Protein AF-A0A528AEY5-F1 (afdb_monomer_lite)

Sequence (53 aa):
GSTVKLSVNGAGIDDFTVIVGDASFFAKPVAVGDAVPIAWDAEDAIVLGGLDS

pLDDT: mean 87.14, std 9.5, range [51.72, 95.44]

Radius of gyration: 14.32 Å; chains: 1; bounding box: 26×30×38 Å

Structure (mmCIF, N/CA/C/O backbone):
data_AF-A0A528AEY5-F1
#
_entry.id   AF-A0A528AEY5-F1
#
loop_
_atom_site.group_PDB
_atom_site.id
_atom_site.type_symbol
_atom_site.label_atom_id
_atom_site.label_alt_id
_atom_site.label_comp_id
_atom_site.label_asym_id
_atom_site.label_entity_id
_atom_site.label_seq_id
_atom_site.pdbx_PDB_ins_code
_atom_site.Cartn_x
_atom_site.Cartn_y
_atom_site.Cartn_z
_atom_site.occupancy
_atom_site.B_iso_or_equiv
_atom_site.auth_seq_id
_atom_site.auth_comp_id
_atom_site.auth_asym_id
_atom_site.auth_atom_id
_atom_site.pdbx_PDB_model_num
ATOM 1 N N . GLY A 1 1 ? -9.545 11.522 11.401 1.00 79.88 1 GLY A N 1
ATOM 2 C CA . GLY A 1 1 ? -9.317 10.173 11.951 1.00 79.88 1 GLY A CA 1
ATOM 3 C C . GLY A 1 1 ? -7.850 10.016 12.271 1.00 79.88 1 GLY A C 1
ATOM 4 O O . GLY A 1 1 ? -7.085 10.918 11.941 1.00 79.88 1 GLY A O 1
ATOM 5 N N . SER A 1 2 ? -7.474 8.915 12.910 1.00 93.12 2 SER A N 1
ATOM 6 C CA . SER A 1 2 ? -6.071 8.569 13.127 1.00 93.12 2 SER A CA 1
ATOM 7 C C . SER A 1 2 ? -5.490 7.937 11.858 1.00 93.12 2 SER A C 1
ATOM 9 O O . SER A 1 2 ? -6.206 7.586 10.915 1.00 93.12 2 SER A O 1
ATOM 11 N N . THR A 1 3 ? -4.170 7.815 11.803 1.00 95.44 3 THR A N 1
ATOM 12 C CA . THR A 1 3 ? -3.474 7.190 10.678 1.00 95.44 3 THR A CA 1
ATOM 13 C C . THR A 1 3 ? -2.457 6.180 11.176 1.00 95.44 3 THR A C 1
ATOM 15 O O . THR A 1 3 ? -1.966 6.259 12.303 1.00 95.44 3 THR A O 1
ATOM 18 N N . VAL A 1 4 ? -2.161 5.209 10.321 1.00 95.00 4 VAL A N 1
ATOM 19 C CA . VAL A 1 4 ? -1.142 4.188 10.538 1.00 95.00 4 VAL A CA 1
ATOM 20 C C . VAL A 1 4 ? -0.059 4.392 9.488 1.00 95.00 4 VAL A C 1
ATOM 22 O O . VAL A 1 4 ? -0.351 4.495 8.295 1.00 95.00 4 VAL A O 1
ATOM 25 N N . LYS A 1 5 ? 1.195 4.463 9.940 1.00 94.81 5 LYS A N 1
ATOM 26 C CA . LYS A 1 5 ? 2.370 4.470 9.068 1.00 94.81 5 LYS A CA 1
ATOM 27 C C . LYS A 1 5 ? 2.838 3.034 8.852 1.00 94.81 5 LYS A C 1
ATOM 29 O O . LYS A 1 5 ? 3.060 2.306 9.816 1.00 94.81 5 LYS A O 1
ATOM 34 N N . LEU A 1 6 ? 3.042 2.673 7.595 1.00 91.75 6 LEU A N 1
ATOM 35 C CA . LEU A 1 6 ? 3.649 1.422 7.165 1.00 91.75 6 LEU A CA 1
ATOM 36 C C . LEU A 1 6 ? 4.988 1.754 6.507 1.00 91.75 6 LEU A C 1
ATOM 38 O O . LEU A 1 6 ? 5.040 2.588 5.605 1.00 91.75 6 LEU A O 1
ATOM 42 N N . SER A 1 7 ? 6.054 1.105 6.963 1.00 92.31 7 SER A N 1
ATOM 43 C CA . SER A 1 7 ? 7.351 1.105 6.282 1.00 92.31 7 SER A CA 1
ATOM 44 C C . SER A 1 7 ? 7.488 -0.221 5.547 1.00 92.31 7 SER A C 1
ATOM 46 O O . SER A 1 7 ? 7.352 -1.279 6.162 1.00 92.31 7 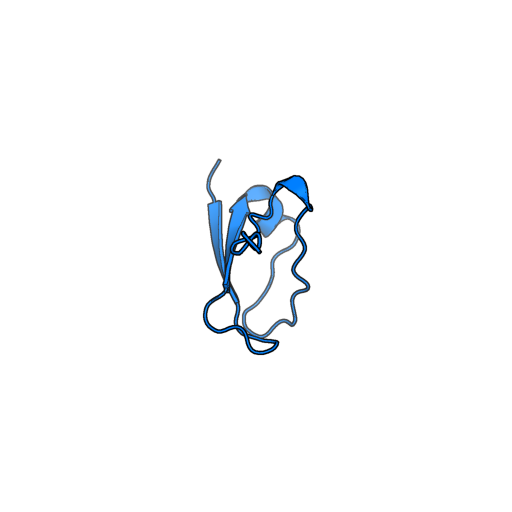SER A O 1
ATOM 48 N N . VAL A 1 8 ? 7.706 -0.158 4.237 1.00 90.31 8 VAL A N 1
ATOM 49 C CA . VAL A 1 8 ? 7.766 -1.324 3.358 1.00 90.31 8 VAL A 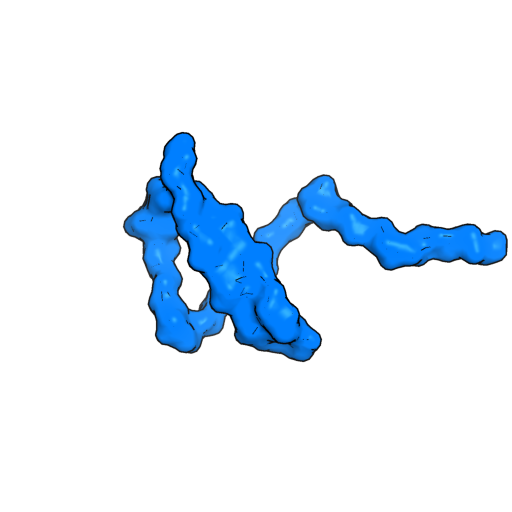CA 1
ATOM 50 C C . VAL A 1 8 ? 9.103 -1.339 2.629 1.00 90.31 8 VAL A C 1
ATOM 52 O O . VAL A 1 8 ? 9.561 -0.322 2.112 1.00 90.31 8 VAL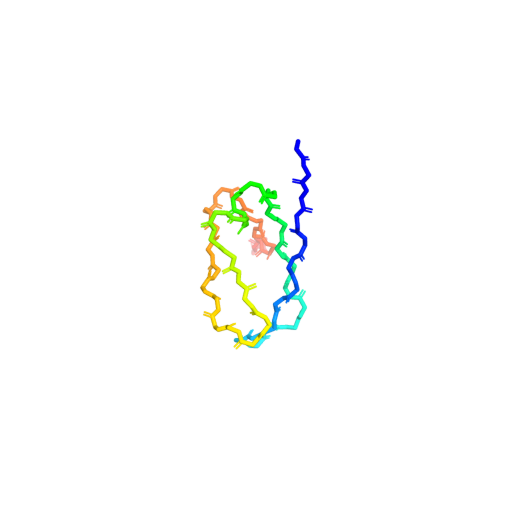 A O 1
ATOM 55 N N . ASN A 1 9 ? 9.719 -2.515 2.572 1.00 89.38 9 ASN A N 1
ATOM 56 C CA . ASN A 1 9 ? 10.958 -2.763 1.846 1.00 89.38 9 ASN A CA 1
ATOM 57 C C . ASN A 1 9 ? 10.695 -3.835 0.785 1.00 89.38 9 ASN A C 1
ATOM 59 O O . ASN A 1 9 ? 10.016 -4.825 1.063 1.00 89.38 9 ASN A O 1
ATOM 63 N N . GLY A 1 10 ? 11.240 -3.666 -0.420 1.00 82.94 10 GLY A N 1
ATOM 64 C CA . GLY A 1 10 ? 11.105 -4.667 -1.478 1.00 82.94 10 GLY A CA 1
ATOM 65 C C . GLY A 1 10 ? 11.262 -4.109 -2.888 1.00 82.94 10 GLY A C 1
ATOM 66 O O . GLY A 1 10 ? 11.272 -2.904 -3.096 1.00 82.94 10 GLY A O 1
ATOM 67 N N . ALA A 1 11 ? 11.397 -5.006 -3.871 1.00 75.31 11 ALA A N 1
ATOM 68 C CA . ALA A 1 11 ? 11.500 -4.672 -5.299 1.00 75.31 11 ALA A CA 1
ATOM 69 C C . ALA A 1 11 ? 12.583 -3.624 -5.653 1.00 75.31 11 ALA A C 1
ATOM 71 O O . ALA A 1 11 ? 12.416 -2.842 -6.584 1.00 75.31 11 ALA A O 1
ATOM 72 N N . GLY A 1 12 ? 13.700 -3.609 -4.915 1.00 78.94 12 GLY A N 1
ATOM 73 C CA . GLY A 1 12 ? 14.774 -2.623 -5.101 1.00 78.94 12 GLY A CA 1
ATOM 74 C C . GLY A 1 12 ? 14.480 -1.247 -4.496 1.00 78.94 12 GLY A C 1
ATOM 75 O O . GLY A 1 12 ? 15.233 -0.310 -4.744 1.00 78.94 12 GLY A O 1
ATOM 76 N N . ILE A 1 13 ? 13.403 -1.128 -3.716 1.00 78.75 13 ILE A N 1
ATOM 77 C CA . ILE A 1 13 ? 13.038 0.062 -2.955 1.00 78.75 13 ILE A CA 1
ATOM 78 C C . ILE A 1 13 ? 13.383 -0.176 -1.485 1.00 78.75 13 ILE A C 1
ATOM 80 O O . ILE A 1 13 ? 12.885 -1.114 -0.849 1.00 78.75 13 ILE A O 1
ATOM 84 N N . ASP A 1 14 ? 14.209 0.714 -0.950 1.00 79.88 14 ASP A N 1
ATOM 85 C CA . ASP A 1 14 ? 14.473 0.829 0.476 1.00 79.88 14 ASP A CA 1
ATOM 86 C C . ASP A 1 14 ? 13.594 1.935 1.075 1.00 79.88 14 ASP A C 1
ATOM 88 O O . ASP A 1 14 ? 13.550 3.050 0.560 1.00 79.88 14 ASP A O 1
ATOM 92 N N . ASP A 1 15 ? 12.900 1.609 2.168 1.00 84.56 15 ASP A N 1
ATOM 93 C CA . ASP A 1 15 ? 12.112 2.538 2.992 1.00 84.56 15 ASP A CA 1
ATOM 94 C C . ASP A 1 15 ? 10.935 3.237 2.274 1.00 84.56 15 ASP A C 1
ATOM 96 O O . ASP A 1 15 ? 10.747 4.453 2.354 1.00 84.56 15 ASP A O 1
ATOM 100 N N . PHE A 1 16 ? 10.071 2.470 1.599 1.00 89.06 16 PHE A N 1
ATOM 101 C CA . PHE A 1 16 ? 8.820 3.018 1.069 1.00 89.06 16 PHE A CA 1
ATOM 102 C C . PHE A 1 16 ? 7.817 3.251 2.205 1.00 89.06 16 PHE A C 1
ATOM 104 O O . PHE A 1 16 ? 7.375 2.311 2.869 1.00 89.06 16 PHE A O 1
ATOM 111 N N . THR A 1 17 ? 7.431 4.505 2.432 1.00 91.62 17 THR A N 1
ATOM 112 C CA . THR A 1 17 ? 6.446 4.860 3.461 1.00 91.62 17 THR A CA 1
ATOM 113 C C . THR A 1 17 ? 5.042 4.954 2.866 1.00 91.62 17 THR A C 1
ATOM 115 O O . THR A 1 17 ? 4.801 5.743 1.958 1.00 91.62 17 THR A O 1
ATOM 118 N N . VAL A 1 18 ? 4.093 4.224 3.452 1.00 91.94 18 VAL A N 1
ATOM 119 C CA . VAL A 1 18 ? 2.655 4.352 3.178 1.00 91.94 18 VAL A CA 1
ATOM 120 C C . VAL A 1 18 ? 1.955 4.880 4.423 1.00 91.94 18 VAL A C 1
ATOM 122 O O . VAL A 1 18 ? 2.222 4.426 5.536 1.00 91.94 18 VAL A O 1
ATOM 125 N N . ILE A 1 19 ? 1.038 5.828 4.251 1.00 93.19 19 ILE A N 1
ATOM 126 C CA . ILE A 1 19 ? 0.182 6.326 5.330 1.00 93.19 19 ILE A CA 1
ATOM 127 C C . ILE A 1 19 ? -1.258 5.975 4.976 1.00 93.19 19 ILE A C 1
ATOM 129 O O . ILE A 1 19 ? -1.773 6.415 3.953 1.00 93.19 19 ILE A O 1
ATOM 133 N N . VAL A 1 20 ? -1.908 5.188 5.828 1.00 92.31 20 VAL A N 1
ATOM 134 C CA . VAL A 1 20 ? -3.304 4.768 5.645 1.00 92.31 20 VAL A CA 1
ATOM 135 C C . VAL A 1 20 ? -4.161 5.229 6.819 1.00 92.31 20 VAL A C 1
ATOM 137 O O . VAL A 1 20 ? -3.664 5.443 7.926 1.00 92.31 20 VAL A O 1
ATOM 140 N N . GLY A 1 21 ? -5.464 5.389 6.592 1.00 94.62 21 GLY A N 1
ATOM 141 C CA . GLY A 1 21 ? -6.414 5.663 7.672 1.00 94.62 21 GLY A CA 1
ATOM 142 C C . GLY A 1 21 ? -6.546 4.472 8.625 1.00 94.62 21 GLY A C 1
ATOM 143 O O . GLY A 1 21 ? -6.541 3.322 8.181 1.00 94.62 21 GLY A O 1
ATOM 144 N N . ASP A 1 22 ? -6.705 4.740 9.924 1.00 94.69 22 ASP A N 1
ATOM 145 C CA . ASP A 1 22 ? -6.798 3.691 10.948 1.00 94.69 22 ASP A CA 1
ATOM 146 C C . ASP A 1 22 ? -7.972 2.726 10.703 1.00 94.69 22 ASP A C 1
ATOM 148 O O . ASP A 1 22 ? -7.791 1.511 10.743 1.00 94.69 22 ASP A O 1
ATOM 152 N N . ALA A 1 23 ? -9.146 3.246 10.332 1.00 94.62 23 ALA A N 1
ATOM 153 C CA . ALA A 1 23 ? -10.326 2.428 10.063 1.00 94.62 23 ALA A CA 1
ATOM 154 C C . ALA A 1 23 ? -10.109 1.442 8.900 1.00 94.62 23 ALA A C 1
ATOM 156 O O . ALA A 1 23 ? -10.490 0.275 8.996 1.00 94.62 23 ALA A O 1
ATOM 157 N N . SER A 1 24 ? -9.457 1.887 7.820 1.00 90.88 24 SER A N 1
ATOM 158 C CA . SER A 1 24 ? -9.134 1.038 6.667 1.00 90.88 24 SER A CA 1
ATOM 159 C C . SER A 1 24 ? -8.098 -0.027 7.023 1.00 90.88 24 SER A C 1
ATOM 161 O O . SER A 1 24 ? -8.231 -1.172 6.595 1.00 90.88 24 SER A O 1
ATOM 163 N N . PHE A 1 25 ? -7.102 0.331 7.841 1.00 91.38 25 PHE A N 1
ATOM 164 C CA . PHE A 1 25 ? -6.105 -0.613 8.336 1.00 91.38 25 PHE A CA 1
ATOM 165 C C . PHE A 1 25 ? -6.744 -1.694 9.212 1.00 91.38 25 PHE A C 1
ATOM 167 O O . PHE A 1 25 ? -6.541 -2.877 8.969 1.00 91.38 25 PHE A O 1
ATOM 174 N N . PHE A 1 26 ? -7.570 -1.327 10.194 1.00 92.62 26 PHE A N 1
ATOM 175 C CA . PHE A 1 26 ? -8.186 -2.311 11.089 1.00 92.62 26 PHE A CA 1
ATOM 176 C C . PHE A 1 26 ? -9.280 -3.153 10.419 1.00 92.62 26 PHE A C 1
ATOM 178 O O . PHE A 1 26 ? -9.563 -4.254 10.886 1.00 92.62 26 PHE A O 1
ATOM 185 N N . ALA A 1 27 ? -9.858 -2.692 9.305 1.00 95.00 27 ALA A N 1
ATOM 186 C CA . ALA A 1 27 ? -10.748 -3.512 8.484 1.00 95.00 27 ALA A CA 1
ATOM 187 C C . ALA A 1 27 ? -10.004 -4.644 7.748 1.00 95.00 27 ALA A C 1
ATOM 189 O O . ALA A 1 27 ? -10.586 -5.703 7.509 1.00 95.00 27 ALA A O 1
ATOM 190 N N . LYS A 1 28 ? -8.735 -4.423 7.374 1.00 91.81 28 LYS A N 1
ATOM 191 C CA . LYS A 1 28 ? -7.861 -5.389 6.686 1.00 91.81 28 LYS A CA 1
ATOM 192 C C . LYS A 1 28 ? -6.408 -5.221 7.157 1.00 91.81 28 LYS A C 1
ATOM 194 O O . LYS A 1 28 ? -5.610 -4.600 6.452 1.0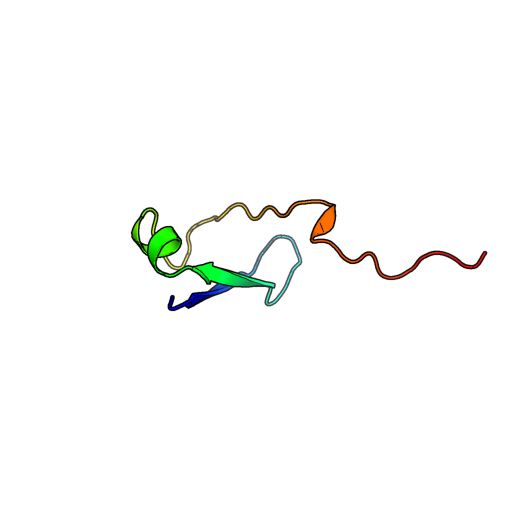0 91.81 28 LYS A O 1
ATOM 199 N N . PRO A 1 29 ? -6.067 -5.737 8.348 1.00 91.56 29 PRO A N 1
ATOM 200 C CA . PRO A 1 29 ? -4.746 -5.537 8.922 1.00 91.56 29 PRO A CA 1
ATOM 201 C C . PRO A 1 29 ? -3.687 -6.312 8.137 1.00 91.56 29 PRO A C 1
ATOM 203 O O . PRO A 1 29 ? -3.956 -7.385 7.600 1.00 91.56 29 PRO A O 1
ATOM 206 N N . VAL A 1 30 ? -2.474 -5.768 8.119 1.00 91.69 30 VAL A N 1
ATOM 207 C CA . VAL A 1 30 ? -1.280 -6.389 7.530 1.00 91.69 30 VAL A CA 1
ATOM 208 C C . VAL A 1 30 ? -0.254 -6.646 8.622 1.00 91.69 30 VAL A C 1
ATOM 210 O O . VAL A 1 30 ? -0.095 -5.826 9.531 1.00 91.69 30 VAL A O 1
ATOM 213 N N . ALA A 1 31 ? 0.420 -7.793 8.551 1.00 92.44 31 ALA A N 1
ATOM 214 C CA . ALA A 1 31 ? 1.439 -8.187 9.510 1.00 92.44 31 ALA A CA 1
ATOM 215 C C . ALA A 1 31 ? 2.852 -7.910 8.980 1.00 92.44 31 ALA A C 1
ATOM 217 O O . ALA A 1 31 ? 3.101 -7.817 7.778 1.00 92.44 31 ALA A O 1
ATOM 218 N N . VAL A 1 32 ? 3.814 -7.801 9.898 1.00 91.50 32 VAL A N 1
ATOM 219 C CA . VAL A 1 32 ? 5.231 -7.719 9.525 1.00 91.50 32 VAL A CA 1
ATOM 220 C C . VAL A 1 32 ? 5.642 -9.017 8.831 1.00 91.50 32 VAL A C 1
ATOM 222 O O . VAL A 1 32 ? 5.418 -10.103 9.362 1.00 91.50 32 VAL A O 1
ATOM 225 N N . GLY A 1 33 ? 6.275 -8.885 7.666 1.00 90.69 33 GLY A N 1
ATOM 226 C CA . GLY A 1 33 ? 6.695 -10.012 6.834 1.00 90.69 33 GLY A CA 1
ATOM 227 C C . GLY A 1 33 ? 5.682 -10.414 5.761 1.00 90.69 33 GLY A C 1
ATOM 228 O O . GLY A 1 33 ? 6.040 -11.203 4.889 1.00 90.69 33 GLY A O 1
ATOM 229 N N . ASP A 1 34 ? 4.466 -9.856 5.771 1.00 90.31 34 ASP A N 1
ATOM 230 C CA . ASP A 1 34 ? 3.527 -10.054 4.667 1.00 90.31 34 ASP A CA 1
ATOM 231 C C . ASP A 1 34 ? 4.045 -9.402 3.382 1.00 90.31 34 ASP A C 1
ATOM 233 O O . ASP A 1 34 ? 4.567 -8.284 3.374 1.00 90.31 34 ASP A O 1
ATOM 237 N N . ALA A 1 35 ? 3.835 -10.095 2.264 1.00 88.88 35 ALA A N 1
ATOM 238 C CA . ALA A 1 35 ? 3.992 -9.507 0.945 1.00 88.88 35 ALA A CA 1
ATOM 239 C C . ALA A 1 35 ? 2.743 -8.675 0.625 1.00 88.88 35 ALA A C 1
ATOM 241 O O . ALA A 1 35 ? 1.671 -9.223 0.360 1.00 88.88 35 ALA A O 1
ATOM 242 N N . VAL A 1 36 ? 2.882 -7.350 0.654 1.00 87.31 36 VAL A N 1
ATOM 243 C CA . VAL A 1 36 ? 1.765 -6.417 0.456 1.00 87.31 36 VAL A CA 1
ATOM 244 C C . VAL A 1 36 ? 1.878 -5.746 -0.915 1.00 87.31 36 VAL A C 1
ATOM 246 O O . VAL A 1 36 ? 2.885 -5.087 -1.178 1.00 87.31 36 VAL A O 1
ATOM 249 N N . PRO A 1 37 ? 0.871 -5.871 -1.800 1.00 88.69 37 PRO A N 1
ATOM 250 C CA . PRO A 1 37 ? 0.840 -5.098 -3.033 1.00 88.69 37 PRO A CA 1
ATOM 251 C C . PRO A 1 37 ? 0.554 -3.626 -2.717 1.00 88.69 37 PRO A C 1
ATOM 253 O O . PRO A 1 37 ? -0.374 -3.310 -1.972 1.00 88.69 37 PRO A O 1
ATOM 256 N N . ILE A 1 38 ? 1.337 -2.727 -3.309 1.00 87.50 38 ILE A N 1
ATOM 257 C CA . ILE A 1 38 ? 1.160 -1.277 -3.187 1.00 87.50 38 ILE A CA 1
ATOM 258 C C . ILE A 1 38 ? 0.691 -0.741 -4.537 1.00 87.50 38 ILE A C 1
ATOM 260 O O . ILE A 1 38 ? 1.235 -1.110 -5.577 1.00 87.50 38 ILE A O 1
ATOM 264 N N . ALA A 1 39 ? -0.319 0.122 -4.509 1.00 88.50 39 ALA A N 1
ATOM 265 C CA . ALA A 1 39 ? -0.846 0.804 -5.680 1.00 88.50 39 ALA A CA 1
ATOM 266 C C . ALA A 1 39 ? -1.229 2.241 -5.311 1.00 88.50 39 ALA A C 1
ATOM 268 O O . ALA A 1 39 ? -1.601 2.515 -4.169 1.00 88.50 39 ALA A O 1
ATOM 269 N N . TRP A 1 40 ? -1.146 3.132 -6.290 1.00 89.81 40 TRP A N 1
ATOM 270 C CA . TRP A 1 40 ? -1.573 4.526 -6.222 1.00 89.81 40 TRP A CA 1
ATOM 271 C C . TRP A 1 40 ? -2.195 4.906 -7.565 1.00 89.81 40 TRP A C 1
ATOM 273 O O . TRP A 1 40 ? -1.915 4.253 -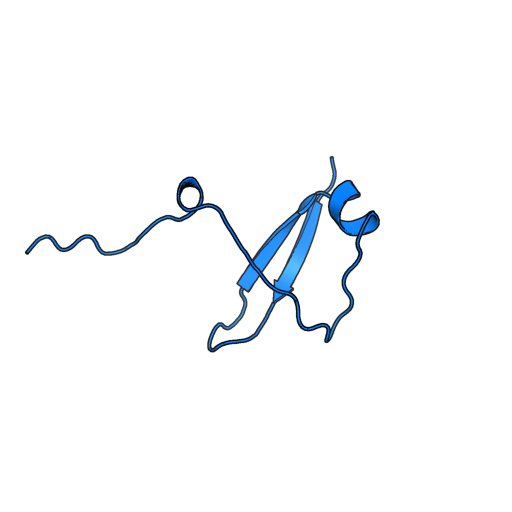8.578 1.00 89.81 40 TRP A O 1
ATOM 283 N N . ASP A 1 41 ? -3.049 5.927 -7.573 1.00 92.44 41 ASP A N 1
ATOM 284 C CA . ASP A 1 41 ? -3.547 6.473 -8.829 1.00 92.44 41 ASP A CA 1
ATOM 285 C C . ASP A 1 41 ? -2.448 7.287 -9.530 1.00 92.44 41 ASP A C 1
ATOM 287 O O . ASP A 1 41 ? -1.529 7.810 -8.896 1.00 92.44 41 ASP A O 1
ATOM 291 N N . ALA A 1 42 ? -2.527 7.396 -10.854 1.00 91.25 42 ALA A N 1
ATOM 292 C CA . ALA A 1 42 ? -1.614 8.225 -11.627 1.00 91.25 42 ALA A CA 1
ATOM 293 C C . ALA A 1 42 ? -1.651 9.703 -11.193 1.00 91.25 42 ALA A C 1
ATOM 295 O O . ALA A 1 42 ? -0.618 10.366 -11.254 1.00 91.25 42 ALA A O 1
ATOM 296 N N . GLU A 1 43 ? -2.799 10.212 -10.736 1.00 94.06 43 GLU A N 1
ATOM 297 C CA . GLU A 1 43 ? -2.955 11.585 -10.242 1.00 94.06 43 GLU A CA 1
ATOM 298 C C . GLU A 1 43 ? -2.221 11.843 -8.916 1.00 94.06 43 GLU A C 1
ATOM 300 O O . GLU A 1 43 ? -1.803 12.971 -8.654 1.00 94.06 43 GLU A O 1
ATOM 305 N N . ASP A 1 44 ? -1.990 10.793 -8.123 1.00 89.50 44 ASP A N 1
ATOM 306 C CA . ASP A 1 44 ? -1.252 10.853 -6.857 1.00 89.50 44 ASP A CA 1
ATOM 307 C C . ASP A 1 44 ? 0.272 10.733 -7.050 1.00 89.50 44 ASP A C 1
ATOM 309 O O . ASP A 1 44 ? 1.046 10.849 -6.094 1.00 89.50 44 ASP A O 1
ATOM 313 N N . AL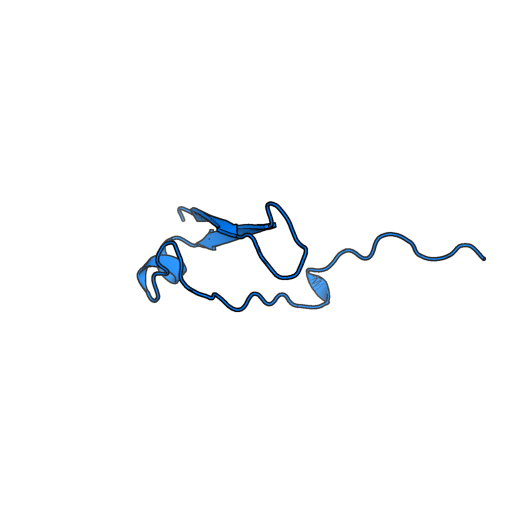A A 1 45 ? 0.729 10.488 -8.283 1.00 90.88 45 ALA A N 1
ATOM 314 C CA . ALA A 1 45 ? 2.139 10.342 -8.612 1.00 90.88 45 ALA A CA 1
ATOM 315 C C . ALA A 1 45 ? 2.736 11.651 -9.141 1.00 90.88 45 ALA A C 1
ATOM 317 O O . ALA A 1 45 ? 2.261 12.246 -10.107 1.00 90.88 45 ALA A O 1
ATOM 318 N N . ILE A 1 46 ? 3.868 12.057 -8.567 1.00 89.94 46 ILE A N 1
ATOM 319 C CA . ILE A 1 46 ? 4.668 13.168 -9.087 1.00 89.94 46 ILE A CA 1
ATOM 320 C C . ILE A 1 46 ? 5.847 12.586 -9.863 1.00 89.94 46 ILE A C 1
ATOM 322 O O . ILE A 1 46 ? 6.738 11.961 -9.286 1.00 89.94 46 ILE A O 1
ATOM 326 N N . VAL A 1 47 ? 5.870 12.812 -11.177 1.00 88.50 47 VAL A N 1
ATOM 327 C CA . VAL A 1 47 ? 6.991 12.411 -12.035 1.00 88.50 47 VAL A CA 1
ATOM 328 C C . VAL A 1 47 ? 8.072 13.484 -11.981 1.00 88.50 47 VAL A C 1
ATOM 330 O O . VAL A 1 47 ? 7.864 14.623 -12.396 1.00 88.50 47 VAL A O 1
ATOM 333 N N . LEU A 1 48 ? 9.248 13.114 -11.482 1.00 86.31 48 LEU A N 1
ATOM 334 C CA . LEU A 1 48 ? 10.420 13.983 -11.465 1.00 86.31 48 LEU A CA 1
ATOM 335 C C . LEU A 1 48 ? 11.287 13.674 -12.692 1.00 86.31 48 LEU A C 1
ATOM 337 O O . LEU A 1 48 ? 11.682 12.527 -12.884 1.00 86.31 48 LEU A O 1
ATOM 341 N N . GLY A 1 49 ? 11.591 14.689 -13.509 1.00 74.81 49 GLY A N 1
ATOM 342 C CA . GLY A 1 49 ? 12.473 14.544 -14.679 1.00 74.81 49 GLY A CA 1
ATOM 343 C C . GLY A 1 49 ? 11.787 14.646 -16.044 1.00 74.81 49 GLY A C 1
ATOM 344 O O . GLY A 1 49 ? 12.084 13.859 -16.940 1.00 74.81 49 GLY A O 1
ATOM 345 N N . GLY A 1 50 ? 10.898 15.627 -16.228 1.00 63.69 50 GLY A N 1
ATOM 346 C CA . GLY A 1 50 ? 10.508 16.058 -17.571 1.00 63.69 50 GLY A CA 1
ATOM 347 C C . GLY A 1 50 ? 11.732 16.620 -18.292 1.00 63.69 50 GLY A C 1
ATOM 348 O O . GLY A 1 50 ? 12.311 17.605 -17.841 1.00 63.69 50 GLY A O 1
ATOM 349 N N . LEU A 1 51 ? 12.150 15.946 -19.359 1.00 62.53 51 LEU A N 1
ATOM 350 C CA . LEU A 1 51 ? 13.271 16.347 -20.195 1.00 62.53 51 LEU A CA 1
ATOM 351 C C . LEU A 1 51 ? 12.921 17.688 -20.862 1.00 62.53 51 LEU A C 1
ATOM 353 O O . LEU A 1 51 ? 12.176 17.720 -21.839 1.00 62.53 51 LEU A O 1
ATOM 357 N N . ASP A 1 52 ? 13.445 18.791 -20.326 1.00 57.97 52 ASP A N 1
ATOM 358 C CA . ASP A 1 52 ? 13.938 19.838 -21.217 1.00 57.97 52 ASP A CA 1
ATOM 359 C C . ASP A 1 52 ? 15.042 19.167 -22.039 1.00 57.97 52 ASP A C 1
ATOM 361 O O . ASP A 1 52 ? 16.045 18.691 -21.495 1.00 57.97 52 ASP A O 1
ATOM 365 N N . SER A 1 53 ? 14.732 18.973 -23.317 1.00 51.72 53 SER A N 1
ATOM 366 C CA . SER A 1 53 ? 15.560 18.330 -24.325 1.00 51.72 53 SER A CA 1
ATOM 367 C C . SER A 1 53 ? 15.887 19.337 -25.404 1.00 51.72 53 SER A C 1
ATOM 369 O O . SER A 1 53 ? 14.970 20.112 -25.761 1.00 51.72 53 SER A O 1
#

Secondary structure (DSSP, 8-state):
--EEEEEEEETTEEEEEEEEEHHHHHHS---TT--------GGG---------

Foldseek 3Di:
DDWDWDFDDDPPDHTDIDIGDPVVCVVPPDDPPDDDDDDDDPVPDDDPDDDPD